Protein AF-A0A2D4NEB3-F1 (afdb_monomer)

Nearest PDB structures (foldseek):
  9g8m-assembly1_M  TM=9.565E-01  e=3.079E-22  Homo sapiens
  9g8p-assembly1_M  TM=9.549E-01  e=7.132E-21  Homo sapiens
  5vzj-assembly1_K  TM=8.375E-01  e=1.459E-08  Saccharomyces cerevisiae S288C
  6h25-assembly1_J  TM=8.234E-01  e=1.001E-08  Homo sapiens
  6md3-assembly1_A  TM=8.223E-01  e=5.589E-07  Trypanosoma brucei

Mean predicted aligned error: 3.85 Å

Solvent-accessible surface area (backbone atoms only — not comparable to full-atom values): 8472 Å² total; per-residue (Å²): 131,86,78,64,65,81,92,52,89,41,34,36,31,51,26,38,64,37,49,59,76,39,45,76,63,68,66,37,79,84,56,50,30,33,42,39,36,41,63,26,54,50,50,29,29,74,77,65,30,69,67,54,40,49,50,53,54,49,52,50,66,38,83,88,43,37,42,45,78,41,60,34,76,80,35,82,87,26,45,62,83,76,56,94,88,57,52,71,66,60,38,48,48,52,33,50,49,46,26,48,53,39,52,25,53,73,53,75,63,74,50,34,31,38,35,27,31,84,51,67,68,53,29,74,66,39,32,76,71,41,91,62,36,37,31,41,42,50,68,58,48,41,61,72,79,38,61,72,68,79,77,116

pLDDT: mean 92.52, std 9.67, range [37.44, 98.62]

Secondary structure (DSSP, 8-state):
-PPPPSSSS-EEEE-HHHHHH-HHHHTSTT--SEEEEHHHHHHHHHHHHHHHHHHHHHHHH-TTS-EEEE-TTTSTTT--PPPTT--HHHHHHHHHHHHHHHHHHHTTT-S-EEEEES-HHHHHHHTTTBTTEEEEEHHHHHHHH-GGGGG-

Organism: NCBI:txid129469

Foldseek 3Di:
DQDFDPPDQAAEEEFLVCCQPPVVVLLDQLRARYEYEPLSLVSNCVPVHDVSSVVVVVSQVPNSHRYHYDDQCPDPQLNDDDDDPHDSRNCRLVSSQSSQLVVCVVVVVPHAYEYEYPDPVCQVVRQPVDPSYGYYHPVVVCVVVPVCVVPD

Sequence (152 aa):
GKLLSDDVTHYVVPDWKVLQDYLEILEFPELKGLVFMQTACQAMQQQRGRRQHNKLRNLVRDARRDCIVFFNEFQLLSYLPRERGESLEKWQTRSIYNASVWYYNHFSGQMPIVMVTEDEEAVQLFGSETEGVFVISFKNYLDNFWPDLKAA

Radius of gyration: 14.53 Å; Cα contacts (8 Å, |Δi|>4): 235; chains: 1; bounding box: 33×40×33 Å

Structure (mmCIF, N/CA/C/O backbone):
data_AF-A0A2D4NEB3-F1
#
_entry.id   AF-A0A2D4NEB3-F1
#
loop_
_atom_site.group_PDB
_atom_site.id
_atom_site.type_symbol
_atom_site.label_atom_id
_atom_site.label_alt_id
_atom_site.label_comp_id
_atom_site.label_asym_id
_atom_site.label_entity_id
_atom_site.label_seq_id
_atom_site.pdbx_PDB_ins_code
_atom_site.Cartn_x
_atom_site.Cartn_y
_atom_site.Cartn_z
_atom_site.occupancy
_atom_site.B_iso_or_equiv
_atom_site.auth_seq_id
_atom_site.auth_comp_id
_atom_site.auth_asym_id
_atom_site.auth_atom_id
_atom_site.pdbx_PDB_model_num
ATOM 1 N N . GLY A 1 1 ? 19.684 -3.264 0.779 1.00 61.44 1 GLY A N 1
ATOM 2 C CA . GLY A 1 1 ? 18.286 -3.700 0.965 1.00 61.44 1 GLY A CA 1
ATOM 3 C C . GLY A 1 1 ? 17.939 -4.658 -0.149 1.00 61.44 1 GLY A C 1
ATOM 4 O O . GLY A 1 1 ? 18.641 -4.659 -1.151 1.00 61.44 1 GLY A O 1
ATOM 5 N N . LYS A 1 2 ? 16.912 -5.484 0.036 1.00 78.25 2 LYS A N 1
ATOM 6 C CA . LYS A 1 2 ? 16.339 -6.286 -1.049 1.00 78.25 2 LYS A CA 1
ATOM 7 C C . LYS A 1 2 ? 15.755 -5.339 -2.103 1.00 78.25 2 LYS A C 1
ATOM 9 O O . LYS A 1 2 ? 15.137 -4.348 -1.720 1.00 78.25 2 LYS A O 1
ATOM 14 N N . LEU A 1 3 ? 16.025 -5.602 -3.377 1.00 82.62 3 LEU A N 1
ATOM 15 C CA . LEU A 1 3 ? 15.470 -4.843 -4.497 1.00 82.62 3 LEU A CA 1
ATOM 16 C C . LEU A 1 3 ? 14.226 -5.570 -5.002 1.00 82.62 3 LEU A C 1
ATOM 18 O O . LEU A 1 3 ? 14.206 -6.801 -4.980 1.00 82.62 3 LEU A O 1
ATOM 22 N N . LEU A 1 4 ? 13.212 -4.805 -5.400 1.00 87.88 4 LEU A N 1
ATOM 23 C CA . LEU A 1 4 ? 12.051 -5.355 -6.090 1.00 87.88 4 LEU A CA 1
ATOM 24 C C . LEU A 1 4 ? 12.410 -5.677 -7.540 1.00 87.88 4 LEU A C 1
ATOM 26 O O . LEU A 1 4 ? 13.311 -5.054 -8.108 1.00 87.88 4 LEU A O 1
ATOM 30 N N . SER A 1 5 ? 11.715 -6.655 -8.112 1.00 86.25 5 SER A N 1
ATOM 31 C CA . SER A 1 5 ? 11.844 -6.987 -9.528 1.00 86.25 5 SER A CA 1
ATOM 32 C C . SER A 1 5 ? 11.335 -5.838 -10.401 1.00 86.25 5 SER A C 1
ATOM 34 O O . SER A 1 5 ? 10.293 -5.261 -10.117 1.00 86.25 5 SER A O 1
ATOM 36 N N . ASP A 1 6 ? 12.043 -5.533 -11.485 1.00 86.12 6 ASP A N 1
ATOM 37 C CA . ASP A 1 6 ? 11.603 -4.623 -12.550 1.00 86.12 6 ASP A CA 1
ATOM 38 C C . ASP A 1 6 ? 10.758 -5.327 -13.632 1.00 86.12 6 ASP A C 1
ATOM 40 O O . ASP A 1 6 ? 10.130 -4.665 -14.452 1.00 86.12 6 ASP A O 1
ATOM 44 N N . ASP A 1 7 ? 10.678 -6.661 -13.590 1.00 89.19 7 ASP A N 1
ATOM 45 C CA . ASP A 1 7 ? 9.857 -7.528 -14.451 1.00 89.19 7 ASP A CA 1
ATOM 46 C C . ASP A 1 7 ? 8.405 -7.648 -13.942 1.00 89.19 7 ASP A C 1
ATOM 48 O O . ASP A 1 7 ? 7.798 -8.720 -13.901 1.00 89.19 7 ASP A O 1
ATOM 52 N N . VAL A 1 8 ? 7.848 -6.531 -13.476 1.00 91.94 8 VAL A N 1
ATOM 53 C CA . VAL A 1 8 ? 6.441 -6.399 -13.082 1.00 91.94 8 VAL A CA 1
ATOM 54 C C . VAL A 1 8 ? 5.844 -5.185 -13.775 1.00 91.94 8 VAL A C 1
ATOM 56 O O . VAL A 1 8 ? 6.537 -4.221 -14.088 1.00 91.94 8 VAL A O 1
ATOM 59 N N . THR A 1 9 ? 4.537 -5.211 -14.024 1.00 93.69 9 THR A N 1
ATOM 60 C CA . THR A 1 9 ? 3.858 -4.090 -14.694 1.00 93.69 9 THR A CA 1
ATOM 61 C C . THR A 1 9 ? 3.593 -2.910 -13.761 1.00 93.69 9 THR A C 1
ATOM 63 O O . THR A 1 9 ? 3.315 -1.811 -14.235 1.00 93.69 9 THR A O 1
ATOM 66 N N . HIS A 1 10 ? 3.629 -3.145 -12.449 1.00 95.69 10 HIS A N 1
ATOM 67 C CA . HIS A 1 10 ? 3.396 -2.163 -11.397 1.00 95.69 10 HIS A CA 1
ATOM 68 C C . HIS A 1 10 ? 3.859 -2.721 -10.042 1.00 95.69 10 HIS A C 1
ATOM 70 O O . HIS A 1 10 ? 4.002 -3.936 -9.874 1.00 95.69 10 HIS A O 1
ATOM 76 N N . TYR A 1 11 ? 4.027 -1.844 -9.053 1.00 97.19 11 TYR A N 1
ATOM 77 C CA . TYR A 1 11 ? 4.150 -2.248 -7.652 1.00 97.19 11 TYR A CA 1
ATOM 78 C C . TYR A 1 11 ? 2.821 -2.148 -6.921 1.00 97.19 11 TYR A C 1
ATOM 80 O O . TYR A 1 11 ? 2.012 -1.257 -7.180 1.00 97.19 11 TYR A O 1
ATOM 88 N N . VAL A 1 12 ? 2.622 -3.047 -5.962 1.00 97.81 12 VAL A N 1
ATOM 89 C CA . VAL A 1 12 ? 1.400 -3.128 -5.163 1.00 97.81 12 VAL A CA 1
ATOM 90 C C . VAL A 1 12 ? 1.674 -2.590 -3.769 1.00 97.81 12 VAL A C 1
ATOM 92 O O . VAL A 1 12 ? 2.604 -3.036 -3.094 1.00 97.81 12 VAL A O 1
ATOM 95 N N . VAL A 1 13 ? 0.835 -1.663 -3.313 1.00 98.56 13 VAL A N 1
ATOM 96 C CA . VAL A 1 13 ? 0.891 -1.094 -1.963 1.00 98.56 13 VAL A CA 1
ATOM 97 C C . VAL A 1 13 ? -0.376 -1.479 -1.201 1.00 98.56 13 VAL A C 1
ATOM 99 O O . VAL A 1 13 ? -1.427 -0.868 -1.393 1.00 98.56 13 VAL A O 1
ATOM 102 N N . PRO A 1 14 ? -0.319 -2.485 -0.316 1.00 98.50 14 PRO A N 1
ATOM 103 C CA . PRO A 1 14 ? -1.455 -2.813 0.530 1.00 98.50 14 PRO A CA 1
ATOM 104 C C . PRO A 1 14 ? -1.699 -1.729 1.578 1.00 98.50 14 PRO A C 1
ATOM 106 O O . PRO A 1 14 ? -0.795 -1.372 2.339 1.00 98.50 14 PRO A O 1
ATOM 109 N N . ASP A 1 15 ? -2.939 -1.254 1.656 1.00 98.19 15 ASP A N 1
ATOM 110 C CA . ASP A 1 15 ? -3.400 -0.436 2.770 1.00 98.19 15 ASP A CA 1
ATOM 111 C C . ASP A 1 15 ? -3.352 -1.229 4.087 1.00 98.19 15 ASP A C 1
ATOM 113 O O . ASP A 1 15 ? -3.294 -2.465 4.103 1.00 98.19 15 ASP A O 1
ATOM 117 N N . TRP A 1 16 ? -3.403 -0.527 5.218 1.00 97.38 16 TRP A N 1
ATOM 118 C CA . TRP A 1 16 ? -3.331 -1.127 6.547 1.00 97.38 16 TRP A CA 1
ATOM 119 C C . TRP A 1 16 ? -4.392 -2.215 6.751 1.00 97.38 16 TRP A C 1
ATOM 121 O O . TRP A 1 16 ? -4.089 -3.260 7.334 1.00 97.38 16 TRP A O 1
ATOM 131 N N . LYS A 1 17 ? -5.610 -2.001 6.235 1.00 96.88 17 LYS A N 1
ATOM 132 C CA . LYS A 1 17 ? -6.724 -2.942 6.376 1.00 96.88 17 LYS A CA 1
ATOM 133 C C . LYS A 1 17 ? -6.540 -4.186 5.510 1.00 96.88 17 LYS A C 1
ATOM 135 O O . LYS A 1 17 ? -6.732 -5.301 5.990 1.00 96.88 17 LYS A O 1
ATOM 140 N N . VAL A 1 18 ? -6.070 -4.007 4.274 1.00 97.94 18 VAL A N 1
ATOM 141 C CA . VAL A 1 18 ? -5.786 -5.124 3.362 1.00 97.94 18 VAL A CA 1
ATOM 142 C C . VAL A 1 18 ? -4.654 -5.985 3.907 1.00 97.94 18 VAL A C 1
ATOM 144 O O . VAL A 1 18 ? -4.778 -7.205 3.983 1.00 97.94 18 VAL A O 1
ATOM 147 N N . LEU A 1 19 ? -3.575 -5.351 4.371 1.00 96.75 19 LEU A N 1
ATOM 148 C CA . LEU A 1 19 ? -2.458 -6.048 4.997 1.00 96.75 19 LEU A CA 1
ATOM 149 C C . LEU A 1 19 ? -2.908 -6.839 6.234 1.00 96.75 19 LEU A C 1
ATOM 151 O O . LEU A 1 19 ? -2.447 -7.955 6.467 1.00 96.75 19 LEU A O 1
ATOM 155 N N . GLN A 1 20 ? -3.810 -6.268 7.031 1.00 94.25 20 GLN A N 1
ATOM 156 C CA . GLN A 1 20 ? -4.348 -6.902 8.228 1.00 94.25 20 GLN A CA 1
ATOM 157 C C . GLN A 1 20 ? -5.179 -8.155 7.921 1.00 94.25 20 GLN A C 1
ATOM 159 O O . GLN A 1 20 ? -5.052 -9.148 8.646 1.00 94.25 20 GLN A O 1
ATOM 164 N N . ASP A 1 21 ? -6.066 -8.072 6.934 1.00 94.81 21 ASP A N 1
ATOM 165 C CA . ASP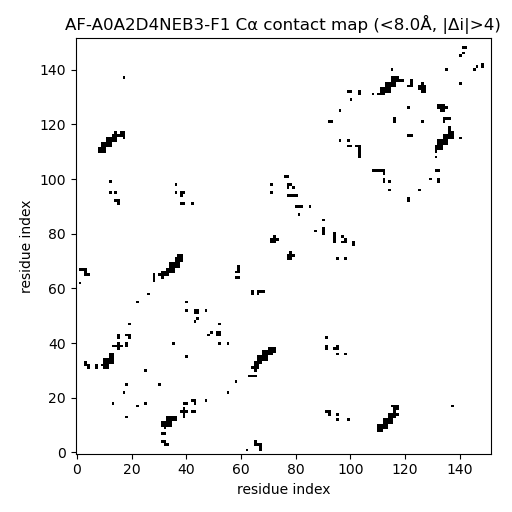 A 1 21 ? -7.116 -9.068 6.715 1.00 94.81 21 ASP A CA 1
ATOM 166 C C . ASP A 1 21 ? -6.722 -10.124 5.676 1.00 94.81 21 ASP A C 1
ATOM 168 O O . ASP A 1 21 ? -7.167 -11.265 5.776 1.00 94.81 21 ASP A O 1
ATOM 172 N N . TYR A 1 22 ? -5.819 -9.787 4.751 1.00 95.12 22 TYR A N 1
ATOM 173 C CA . TYR A 1 22 ? -5.457 -10.637 3.617 1.00 95.12 22 TYR A CA 1
ATOM 174 C C . TYR A 1 22 ? -3.961 -10.960 3.534 1.00 95.12 22 TYR A C 1
ATOM 176 O O . TYR A 1 22 ? -3.458 -11.276 2.457 1.00 95.12 22 TYR A O 1
ATOM 184 N N . LEU A 1 23 ? -3.236 -10.930 4.662 1.00 93.69 23 LEU A N 1
ATOM 185 C CA . LEU A 1 23 ? -1.810 -11.292 4.693 1.00 93.69 23 LEU A CA 1
ATOM 186 C C . LEU A 1 23 ? -1.544 -12.649 4.021 1.00 93.69 23 LEU A C 1
ATOM 188 O O . LEU A 1 23 ? -0.580 -12.772 3.282 1.00 93.69 23 LEU A O 1
ATOM 192 N N . GLU A 1 24 ? -2.412 -13.639 4.226 1.00 92.25 24 GLU A N 1
ATOM 193 C CA . GLU A 1 24 ? -2.257 -14.981 3.646 1.00 92.25 24 GLU A CA 1
ATOM 194 C C . GLU A 1 24 ? -2.311 -14.973 2.110 1.00 92.25 24 GLU A C 1
ATOM 196 O O . GLU A 1 24 ? -1.592 -15.736 1.475 1.00 92.25 24 GLU A O 1
ATOM 201 N N . ILE A 1 25 ? -3.090 -14.065 1.512 1.00 93.19 25 ILE A N 1
ATOM 202 C CA . ILE A 1 25 ? -3.127 -13.875 0.056 1.00 93.19 25 ILE A CA 1
ATOM 203 C C . ILE A 1 25 ? -1.861 -13.145 -0.404 1.00 93.19 25 ILE A C 1
ATOM 205 O O . ILE A 1 25 ? -1.223 -13.556 -1.367 1.00 93.19 25 ILE A O 1
ATOM 209 N N . LEU A 1 26 ? -1.447 -12.100 0.319 1.00 93.44 26 LEU A N 1
ATOM 210 C CA . LEU A 1 26 ? -0.215 -11.344 0.046 1.00 93.44 26 LEU A CA 1
ATOM 211 C C . LEU A 1 26 ? 1.063 -12.192 0.222 1.00 93.44 26 LEU A C 1
ATOM 213 O O . LEU A 1 26 ? 2.134 -11.806 -0.240 1.00 93.44 26 LEU A O 1
ATOM 217 N N . GLU A 1 27 ? 0.968 -13.342 0.895 1.00 91.69 27 GLU A N 1
ATOM 218 C CA . GLU A 1 27 ? 2.039 -14.330 1.025 1.00 91.69 27 GLU A CA 1
ATOM 219 C C . GLU A 1 27 ? 2.186 -1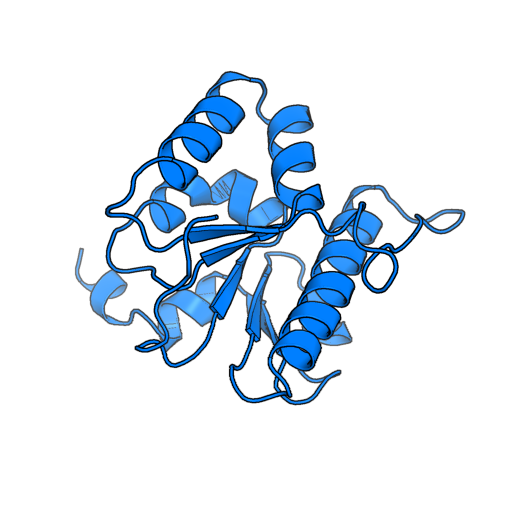5.223 -0.221 1.00 91.69 27 GLU A C 1
ATOM 221 O O . GLU A 1 27 ? 3.118 -16.029 -0.273 1.00 91.69 27 GLU A O 1
ATOM 226 N N . PHE A 1 28 ? 1.321 -15.131 -1.230 1.00 91.00 28 PHE A N 1
ATOM 227 C CA . PHE A 1 28 ? 1.436 -15.971 -2.419 1.00 91.00 28 PHE A CA 1
ATOM 228 C C . PHE A 1 28 ? 2.599 -15.549 -3.342 1.00 91.00 28 PHE A C 1
ATOM 230 O O . PHE A 1 28 ? 2.803 -14.357 -3.562 1.00 91.00 28 PHE A O 1
ATOM 237 N N . PRO A 1 29 ? 3.416 -16.496 -3.859 1.00 88.25 29 PRO A N 1
ATOM 238 C CA . PRO A 1 29 ? 4.583 -16.174 -4.694 1.00 88.25 29 PRO A CA 1
ATOM 239 C C . PRO A 1 29 ? 4.262 -15.442 -6.003 1.00 88.25 29 PRO A C 1
ATOM 241 O O . PRO A 1 29 ? 5.134 -14.779 -6.563 1.00 88.25 29 PRO A O 1
ATOM 244 N N . GLU A 1 30 ? 3.040 -15.605 -6.498 1.00 87.56 30 GLU A N 1
ATOM 245 C CA . GLU A 1 30 ? 2.526 -14.992 -7.716 1.00 87.56 30 GLU A CA 1
ATOM 246 C C . GLU A 1 30 ? 2.331 -13.478 -7.547 1.00 87.56 30 GLU A C 1
ATOM 248 O O . GLU A 1 30 ? 2.480 -12.734 -8.516 1.00 87.56 30 GLU A O 1
ATOM 253 N N . LEU A 1 31 ? 2.078 -13.004 -6.318 1.00 90.00 31 LEU A N 1
ATOM 254 C CA . LEU A 1 31 ? 2.058 -11.578 -6.003 1.00 90.00 31 LEU A CA 1
ATOM 255 C C . LEU A 1 31 ? 3.481 -11.064 -5.788 1.00 90.00 31 LEU A C 1
ATOM 257 O O . LEU A 1 31 ? 4.102 -11.253 -4.738 1.00 90.00 31 LEU A O 1
ATOM 261 N N . LYS A 1 32 ? 3.983 -10.389 -6.818 1.00 92.75 32 LYS A N 1
ATOM 262 C CA . LYS A 1 32 ? 5.299 -9.750 -6.852 1.00 92.75 32 LYS A CA 1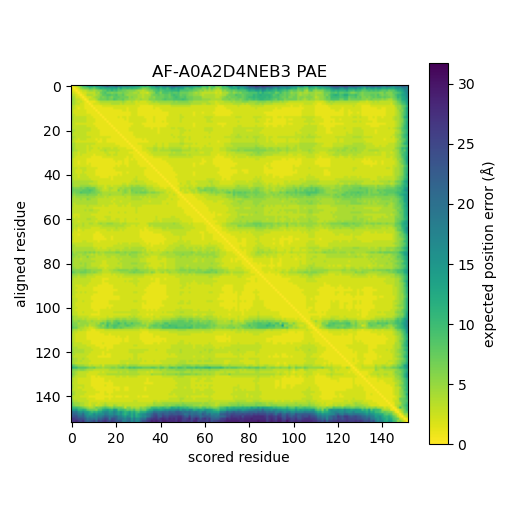
ATOM 263 C C . LYS A 1 32 ? 5.186 -8.230 -6.728 1.00 92.75 32 LYS A C 1
ATOM 265 O O . LYS A 1 32 ? 4.088 -7.683 -6.778 1.00 92.75 32 LYS A O 1
ATOM 270 N N . GLY A 1 33 ? 6.315 -7.547 -6.546 1.00 95.19 33 GLY A N 1
ATOM 271 C CA . GLY A 1 33 ? 6.345 -6.087 -6.475 1.00 95.19 33 GLY A CA 1
ATOM 272 C C . GLY A 1 33 ? 5.650 -5.485 -5.246 1.00 95.19 33 GLY A C 1
ATOM 273 O O . GLY A 1 33 ? 5.139 -4.370 -5.326 1.00 95.19 33 GLY A O 1
ATOM 274 N N . LEU A 1 34 ? 5.580 -6.198 -4.116 1.00 96.94 34 LEU A N 1
ATOM 275 C CA . LEU A 1 34 ? 4.865 -5.724 -2.922 1.00 96.94 34 LEU A CA 1
ATOM 276 C C . LEU A 1 34 ? 5.696 -4.719 -2.109 1.00 96.94 34 LEU A C 1
ATOM 278 O O . LEU A 1 34 ? 6.783 -5.029 -1.610 1.00 96.94 34 LEU A O 1
ATOM 282 N N . VAL A 1 35 ? 5.142 -3.530 -1.883 1.00 97.44 35 VAL A N 1
ATOM 283 C CA . VAL A 1 35 ? 5.728 -2.491 -1.028 1.00 97.44 35 VAL A CA 1
ATOM 284 C C . VAL A 1 35 ? 4.854 -2.318 0.210 1.00 97.44 35 VAL A C 1
ATOM 286 O O . VAL A 1 35 ? 3.800 -1.686 0.176 1.00 97.44 35 VAL A O 1
ATOM 289 N N . PHE A 1 36 ? 5.304 -2.855 1.343 1.00 97.75 36 PHE A N 1
ATOM 290 C CA . PHE A 1 36 ? 4.623 -2.646 2.616 1.00 97.75 36 PHE A CA 1
ATOM 291 C C . PHE A 1 36 ? 5.062 -1.321 3.236 1.00 97.75 36 PHE A C 1
ATOM 293 O O . PHE A 1 36 ? 6.221 -1.152 3.622 1.00 97.75 36 PHE A O 1
ATOM 300 N N . MET A 1 37 ? 4.133 -0.381 3.385 1.00 98.00 37 MET A N 1
ATOM 301 C CA . MET A 1 37 ? 4.410 0.859 4.109 1.00 98.00 37 MET A CA 1
ATOM 302 C C . MET A 1 37 ? 4.606 0.574 5.601 1.00 98.00 37 MET A C 1
ATOM 304 O O . MET A 1 37 ? 3.902 -0.251 6.195 1.00 98.00 37 MET A O 1
ATOM 308 N N . GLN A 1 38 ? 5.540 1.276 6.239 1.00 97.25 38 GLN A N 1
ATOM 309 C CA . GLN A 1 38 ? 5.765 1.180 7.681 1.00 97.25 38 GLN A CA 1
ATOM 310 C C . GLN A 1 38 ? 4.478 1.465 8.459 1.00 97.25 38 GLN A C 1
ATOM 312 O O . GLN A 1 38 ? 4.179 0.721 9.394 1.00 97.25 38 GLN A O 1
ATOM 317 N N . THR A 1 39 ? 3.704 2.478 8.063 1.00 97.81 39 THR A N 1
ATOM 318 C CA . THR A 1 39 ? 2.422 2.809 8.706 1.00 97.81 39 THR A CA 1
ATOM 319 C C . THR A 1 39 ? 1.460 1.610 8.710 1.00 97.81 39 THR A C 1
ATOM 321 O O . THR A 1 39 ? 0.886 1.284 9.751 1.00 97.81 39 THR A O 1
ATOM 324 N N . ALA A 1 40 ? 1.364 0.866 7.600 1.00 97.62 40 ALA A N 1
ATOM 325 C CA . ALA A 1 40 ? 0.561 -0.359 7.514 1.00 97.62 40 ALA A CA 1
ATOM 326 C C . ALA A 1 40 ? 1.111 -1.476 8.425 1.00 97.62 40 ALA A C 1
ATOM 328 O O . ALA A 1 40 ? 0.364 -2.122 9.165 1.00 97.62 40 ALA A O 1
ATOM 329 N N . CYS A 1 41 ? 2.434 -1.676 8.431 1.00 96.62 41 CYS A N 1
ATOM 330 C CA . CYS A 1 41 ? 3.099 -2.667 9.287 1.00 96.62 41 CYS A CA 1
ATOM 331 C C . CYS A 1 41 ? 2.850 -2.408 10.784 1.00 96.62 41 CYS A C 1
ATOM 333 O O . CYS A 1 41 ? 2.653 -3.347 11.565 1.00 96.62 41 CYS A O 1
ATOM 335 N N . GLN A 1 42 ? 2.880 -1.136 11.193 1.00 95.31 42 GLN A N 1
ATOM 336 C CA . GLN A 1 42 ? 2.629 -0.719 12.570 1.00 95.31 42 GLN A CA 1
ATOM 337 C C . GLN A 1 42 ? 1.156 -0.895 12.954 1.00 95.31 42 GLN A C 1
ATOM 339 O O . GLN A 1 42 ? 0.875 -1.418 14.034 1.00 95.31 42 GLN A O 1
ATOM 344 N N . ALA A 1 43 ? 0.226 -0.537 12.063 1.00 94.75 43 ALA A N 1
ATOM 345 C CA . ALA A 1 43 ? -1.207 -0.754 12.264 1.00 94.75 43 ALA A CA 1
ATOM 346 C C . ALA A 1 43 ? -1.523 -2.240 12.508 1.00 94.75 43 ALA A C 1
ATOM 348 O O . ALA A 1 43 ? -2.179 -2.590 13.495 1.00 94.75 43 ALA A O 1
ATOM 349 N N . MET A 1 44 ? -0.960 -3.137 11.686 1.00 93.25 44 MET A N 1
ATOM 350 C CA . MET A 1 44 ? -1.075 -4.585 11.887 1.00 93.25 44 MET A CA 1
ATOM 351 C C . MET A 1 44 ? -0.550 -5.008 13.264 1.00 93.25 44 MET A C 1
ATOM 353 O O . MET A 1 44 ? -1.204 -5.786 13.961 1.00 93.25 44 MET A O 1
ATOM 357 N N . GLN A 1 45 ? 0.627 -4.522 13.669 1.00 92.44 45 GLN A N 1
ATOM 358 C CA . GLN A 1 45 ? 1.215 -4.885 14.958 1.00 92.44 45 GLN A CA 1
ATOM 359 C C . GLN A 1 45 ? 0.324 -4.466 16.132 1.00 92.44 45 GLN A C 1
ATOM 361 O O . GLN A 1 45 ? 0.175 -5.237 17.082 1.00 92.44 45 GLN A O 1
ATOM 366 N N . GLN A 1 46 ? -0.258 -3.267 16.069 1.00 90.75 46 GLN A N 1
ATOM 367 C CA . GLN A 1 46 ? -1.132 -2.737 17.115 1.00 90.75 46 GLN A CA 1
ATOM 368 C C . GLN A 1 46 ? -2.444 -3.527 17.215 1.00 90.75 46 GLN A C 1
ATOM 370 O O . GLN A 1 46 ? -2.874 -3.845 18.320 1.00 90.75 46 GLN A O 1
ATOM 375 N N . GLN A 1 47 ? -3.048 -3.894 16.080 1.00 89.25 47 GLN A N 1
ATOM 376 C CA . GLN A 1 47 ? -4.389 -4.492 16.056 1.00 89.25 47 GLN A CA 1
ATOM 377 C C . GLN A 1 47 ? -4.405 -6.030 16.083 1.00 89.25 47 GLN A C 1
ATOM 379 O O . GLN A 1 47 ? -5.325 -6.630 16.634 1.00 89.25 47 GLN A O 1
ATOM 384 N N . ARG A 1 48 ? -3.413 -6.702 15.481 1.00 89.50 48 ARG A N 1
ATOM 385 C CA . ARG A 1 48 ? -3.322 -8.180 15.415 1.00 89.50 48 ARG A CA 1
ATOM 386 C C . ARG A 1 48 ? -2.213 -8.760 16.299 1.00 89.50 48 ARG A C 1
ATOM 388 O O . ARG A 1 48 ? -2.090 -9.981 16.427 1.00 89.50 48 ARG A O 1
ATOM 395 N N . GLY A 1 49 ? -1.404 -7.902 16.917 1.00 89.81 49 GLY A N 1
ATOM 396 C CA . GLY A 1 49 ? -0.358 -8.288 17.854 1.00 89.81 49 GLY A CA 1
AT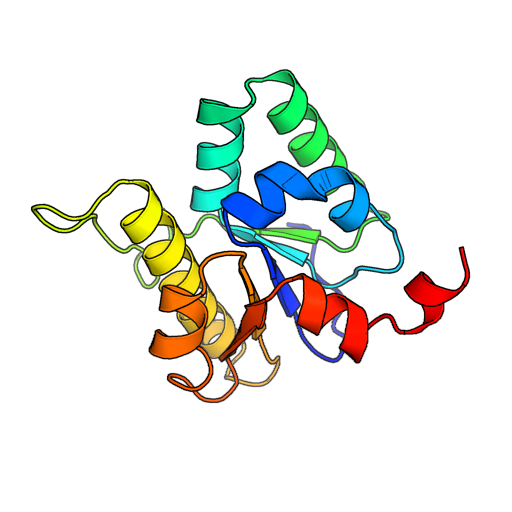OM 397 C C . GLY A 1 49 ? 0.921 -8.828 17.206 1.00 89.81 49 GLY A C 1
ATOM 398 O O . GLY A 1 49 ? 1.092 -8.908 15.987 1.00 89.81 49 GLY A O 1
ATOM 399 N N . ARG A 1 50 ? 1.860 -9.236 18.069 1.00 88.56 50 ARG A N 1
ATOM 400 C CA . ARG A 1 50 ? 3.234 -9.612 17.682 1.00 88.56 50 ARG A CA 1
ATOM 401 C C . ARG A 1 50 ? 3.317 -10.818 16.748 1.00 88.56 50 ARG A C 1
ATOM 403 O O . ARG A 1 50 ? 4.257 -10.904 15.965 1.00 88.56 50 ARG A O 1
ATOM 410 N N . ARG A 1 51 ? 2.368 -11.758 16.827 1.00 90.06 51 ARG A N 1
ATOM 411 C CA . ARG A 1 51 ? 2.402 -12.982 16.014 1.00 90.06 51 ARG A CA 1
ATOM 412 C C . ARG A 1 51 ? 2.287 -12.666 14.523 1.00 90.06 51 ARG A C 1
ATOM 414 O O . ARG A 1 51 ? 3.127 -13.133 13.762 1.00 90.06 51 ARG A O 1
ATOM 421 N N . GLN A 1 52 ? 1.299 -11.860 14.126 1.00 89.06 52 GLN A N 1
ATOM 422 C CA . GLN A 1 52 ? 1.129 -11.487 12.717 1.00 89.06 52 GLN A CA 1
ATOM 423 C C . GLN A 1 52 ? 2.245 -10.561 12.239 1.00 89.06 52 GLN A C 1
ATOM 425 O O . GLN A 1 52 ? 2.793 -10.769 11.163 1.00 89.06 52 GLN A O 1
ATOM 430 N N . HIS A 1 53 ? 2.693 -9.635 13.089 1.00 90.00 53 HIS A N 1
ATOM 431 C CA . HIS A 1 53 ? 3.861 -8.815 12.775 1.00 90.00 53 HIS A CA 1
ATOM 432 C C . HIS A 1 53 ? 5.124 -9.662 12.505 1.00 90.00 53 HIS A C 1
ATOM 434 O O . HIS A 1 53 ? 5.880 -9.385 11.576 1.00 90.00 53 HIS A O 1
ATOM 440 N N . ASN A 1 54 ? 5.342 -10.739 13.269 1.00 91.38 54 ASN A N 1
ATOM 441 C CA . ASN A 1 54 ? 6.451 -11.661 13.021 1.00 91.38 54 ASN A CA 1
ATOM 442 C C . ASN A 1 54 ? 6.289 -12.442 11.709 1.00 91.38 54 ASN A C 1
ATOM 444 O O . ASN A 1 54 ? 7.297 -12.681 11.047 1.00 91.38 54 ASN A O 1
ATOM 448 N N . LYS A 1 55 ? 5.060 -12.813 11.312 1.00 92.31 55 LYS A N 1
ATOM 449 C CA . LYS A 1 55 ? 4.815 -13.417 9.991 1.00 92.31 55 LYS A CA 1
ATOM 450 C C . LYS A 1 55 ? 5.221 -12.463 8.871 1.00 92.31 55 LYS A C 1
ATOM 452 O O . LYS A 1 55 ? 6.051 -12.836 8.050 1.00 92.31 55 LYS A O 1
ATOM 457 N N . LEU A 1 56 ? 4.747 -11.216 8.912 1.00 93.31 56 LEU A N 1
ATOM 458 C CA . LEU A 1 56 ? 5.121 -10.183 7.942 1.00 93.31 56 LEU A CA 1
ATOM 459 C C . LEU A 1 56 ? 6.641 -9.962 7.903 1.00 93.31 56 LEU A C 1
ATOM 461 O O . LEU A 1 56 ? 7.253 -9.912 6.839 1.00 93.31 56 LEU A O 1
ATOM 465 N N . ARG A 1 57 ? 7.289 -9.903 9.070 1.00 92.44 57 ARG A N 1
ATOM 466 C CA . ARG A 1 57 ? 8.749 -9.773 9.153 1.00 92.44 57 ARG A CA 1
ATOM 467 C C . ARG A 1 57 ? 9.478 -10.958 8.514 1.00 92.44 57 ARG A C 1
ATOM 469 O O . ARG A 1 57 ? 10.522 -10.757 7.896 1.00 92.44 57 ARG A O 1
ATOM 476 N N . ASN A 1 58 ? 8.963 -12.174 8.675 1.00 93.44 58 ASN A N 1
ATOM 477 C CA . ASN A 1 58 ? 9.526 -13.367 8.045 1.00 93.44 58 ASN A CA 1
ATOM 478 C C . ASN A 1 58 ? 9.293 -13.360 6.529 1.00 93.44 58 ASN A C 1
ATOM 480 O O . ASN A 1 58 ? 10.229 -13.658 5.793 1.00 93.44 58 ASN A O 1
ATOM 484 N N . LEU A 1 59 ? 8.105 -12.947 6.072 1.00 93.25 59 LEU A N 1
ATOM 485 C CA . LEU A 1 59 ? 7.773 -12.774 4.655 1.00 93.25 59 LEU A CA 1
ATOM 486 C C . LEU A 1 59 ? 8.762 -11.822 3.965 1.00 93.25 59 LEU A C 1
ATOM 488 O O . LEU A 1 59 ? 9.366 -12.178 2.958 1.00 93.25 59 LEU A O 1
ATOM 492 N N . VAL A 1 60 ? 9.000 -10.650 4.558 1.00 93.12 60 VAL A N 1
ATOM 493 C CA . VAL A 1 60 ? 9.923 -9.634 4.019 1.00 93.12 60 VAL A CA 1
ATOM 494 C C . VAL A 1 60 ? 11.373 -10.133 3.985 1.00 93.12 60 VAL A C 1
ATOM 496 O O . VAL A 1 60 ? 12.139 -9.775 3.089 1.00 93.12 60 VAL A O 1
ATOM 499 N N . ARG A 1 61 ? 11.766 -10.972 4.953 1.00 92.50 61 ARG A N 1
ATOM 500 C CA . ARG A 1 61 ? 13.114 -11.559 5.037 1.00 92.50 61 ARG A CA 1
ATOM 501 C C . ARG A 1 61 ? 13.349 -12.702 4.058 1.00 92.50 61 ARG A C 1
ATOM 503 O O . ARG A 1 61 ? 14.506 -12.992 3.764 1.00 92.50 61 ARG A O 1
ATOM 510 N N . ASP A 1 62 ? 12.297 -13.357 3.581 1.00 92.31 62 ASP A N 1
ATOM 511 C CA . ASP A 1 62 ? 12.423 -14.429 2.602 1.00 92.31 62 ASP A CA 1
ATOM 512 C C . ASP A 1 62 ? 12.856 -13.841 1.250 1.00 92.31 62 ASP A C 1
ATOM 514 O O . ASP A 1 62 ? 12.161 -13.023 0.641 1.00 92.31 62 ASP A O 1
ATOM 518 N N . ALA A 1 63 ? 14.040 -14.245 0.786 1.00 88.94 63 ALA A N 1
ATOM 519 C CA . ALA A 1 63 ? 14.634 -13.762 -0.458 1.00 88.94 63 ALA A CA 1
ATOM 520 C C . ALA A 1 63 ? 13.866 -14.218 -1.709 1.00 88.94 63 ALA A C 1
ATOM 522 O O . ALA A 1 63 ? 14.012 -13.605 -2.759 1.00 88.94 63 ALA A O 1
ATOM 523 N N . ARG A 1 64 ? 13.043 -15.269 -1.600 1.00 88.88 64 ARG A N 1
ATOM 524 C CA . ARG A 1 64 ? 12.232 -15.799 -2.711 1.00 88.88 64 ARG A CA 1
ATOM 525 C C . ARG A 1 64 ? 10.957 -14.996 -2.948 1.00 88.88 64 ARG A C 1
ATOM 527 O O . ARG A 1 64 ? 10.292 -15.176 -3.959 1.00 88.88 64 ARG A O 1
ATOM 534 N N . ARG A 1 65 ? 10.577 -14.173 -1.976 1.00 92.19 65 ARG A N 1
ATOM 535 C CA . ARG A 1 65 ? 9.394 -13.314 -2.037 1.00 92.19 65 ARG A CA 1
ATOM 536 C C . ARG A 1 65 ? 9.783 -12.031 -2.728 1.00 92.19 65 ARG A C 1
ATOM 538 O O . ARG A 1 65 ? 10.869 -11.551 -2.454 1.00 92.19 65 ARG A O 1
ATOM 545 N N . ASP A 1 66 ? 8.935 -11.435 -3.544 1.00 93.88 66 ASP A N 1
ATOM 546 C CA . ASP A 1 66 ? 9.255 -10.139 -4.142 1.00 93.88 66 ASP A CA 1
ATOM 547 C C . ASP A 1 66 ? 8.507 -9.029 -3.401 1.00 93.88 66 ASP A C 1
ATOM 549 O O . ASP A 1 66 ? 7.425 -8.593 -3.783 1.00 93.88 66 ASP A O 1
ATOM 553 N N . CYS A 1 67 ? 9.050 -8.676 -2.235 1.00 95.62 67 CYS A N 1
ATOM 554 C CA . CYS A 1 67 ? 8.461 -7.687 -1.346 1.00 95.62 67 CYS A CA 1
ATOM 555 C C . CYS A 1 67 ? 9.504 -6.972 -0.484 1.00 95.62 67 CYS A C 1
ATOM 557 O O . CYS A 1 67 ? 10.546 -7.549 -0.133 1.00 95.62 67 CYS A O 1
ATOM 559 N N . ILE A 1 68 ? 9.188 -5.738 -0.095 1.00 96.06 68 ILE A N 1
ATOM 560 C CA . ILE A 1 68 ? 10.006 -4.889 0.777 1.00 96.06 68 ILE A CA 1
ATOM 561 C C . ILE A 1 68 ? 9.141 -4.134 1.793 1.00 96.06 68 ILE A C 1
ATOM 563 O O . ILE A 1 68 ? 7.918 -4.085 1.685 1.00 96.06 68 ILE A O 1
ATOM 567 N N . VAL A 1 69 ? 9.799 -3.501 2.767 1.00 96.12 69 VAL A N 1
ATOM 568 C CA . VAL A 1 69 ? 9.179 -2.501 3.646 1.00 96.12 69 VAL A CA 1
ATOM 569 C C . VAL A 1 69 ? 9.755 -1.134 3.312 1.00 96.12 69 VAL A C 1
ATOM 571 O O . VAL A 1 69 ? 10.979 -0.978 3.278 1.00 96.12 69 VAL A O 1
ATOM 574 N N . PHE A 1 70 ? 8.885 -0.147 3.116 1.00 96.56 70 PHE A N 1
ATOM 575 C CA . PHE A 1 70 ? 9.270 1.249 2.966 1.00 96.56 70 PHE A CA 1
ATOM 576 C C . PHE A 1 70 ? 8.933 2.039 4.236 1.00 96.56 70 PHE A C 1
ATOM 578 O O . PHE A 1 70 ? 7.794 2.057 4.701 1.00 96.56 70 PHE A O 1
ATOM 585 N N . PHE A 1 71 ? 9.941 2.698 4.809 1.00 96.38 71 PHE A N 1
ATOM 586 C CA . PHE A 1 71 ? 9.830 3.468 6.050 1.00 96.38 71 PHE A CA 1
ATOM 587 C C . PHE A 1 71 ? 9.306 4.883 5.785 1.00 96.38 71 PHE A C 1
ATOM 589 O O . PHE A 1 71 ? 10.023 5.870 5.951 1.00 96.38 71 PHE A O 1
ATOM 596 N N . ASN A 1 72 ? 8.052 4.969 5.336 1.00 97.12 72 ASN A N 1
ATOM 597 C CA . ASN A 1 72 ? 7.427 6.203 4.858 1.00 97.12 72 ASN A CA 1
ATOM 598 C C . ASN A 1 72 ? 7.394 7.336 5.896 1.00 97.12 72 ASN A C 1
ATOM 600 O O . ASN A 1 72 ? 7.458 8.503 5.521 1.00 97.12 72 ASN A O 1
ATOM 604 N N . GLU A 1 73 ? 7.345 7.019 7.190 1.00 96.00 73 GLU A N 1
ATOM 605 C CA . GLU A 1 73 ? 7.338 8.032 8.254 1.00 96.00 73 GLU A CA 1
ATOM 606 C C . GLU A 1 73 ? 8.727 8.618 8.543 1.00 96.00 73 GLU A C 1
ATOM 608 O O . GLU A 1 73 ? 8.835 9.699 9.113 1.00 96.00 73 GLU A O 1
ATOM 613 N N . PHE A 1 74 ? 9.796 7.923 8.145 1.00 94.50 74 PHE A N 1
ATOM 614 C CA . PHE A 1 74 ? 11.177 8.395 8.298 1.00 94.50 74 PHE A CA 1
ATOM 615 C C . PHE A 1 74 ? 11.750 8.999 7.017 1.00 94.50 74 PHE A C 1
ATOM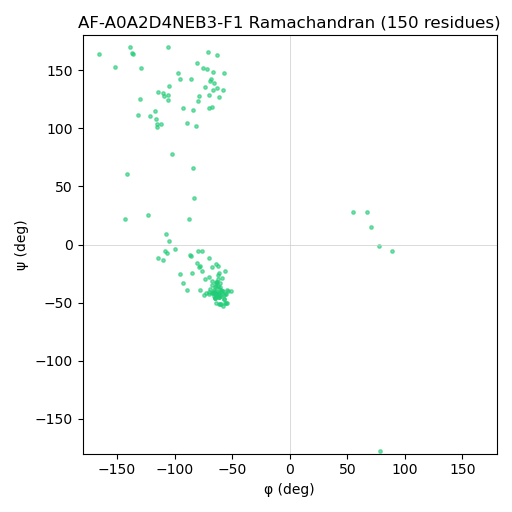 617 O O . PHE A 1 74 ? 12.874 9.502 7.025 1.00 94.50 74 PHE A O 1
ATOM 624 N N . GLN A 1 75 ? 10.993 8.966 5.922 1.00 95.00 75 GLN A N 1
ATOM 625 C CA . GLN A 1 75 ? 11.349 9.667 4.703 1.00 95.00 75 GLN A CA 1
ATOM 626 C C . GLN A 1 75 ? 10.696 11.053 4.701 1.00 95.00 75 GLN A C 1
ATOM 628 O O . GLN A 1 75 ? 9.475 11.183 4.664 1.00 95.00 75 GLN A O 1
ATOM 633 N N . LEU A 1 76 ? 11.530 12.097 4.696 1.00 92.50 76 LEU A N 1
ATOM 634 C CA . LEU A 1 76 ? 11.119 13.495 4.862 1.00 92.50 76 LEU A CA 1
ATOM 635 C C . LEU A 1 76 ? 10.027 13.921 3.872 1.00 92.50 76 LEU A C 1
ATOM 637 O O . LEU A 1 76 ? 9.107 14.639 4.241 1.00 92.50 76 LEU A O 1
ATOM 641 N N . LEU A 1 77 ? 10.138 13.470 2.623 1.00 93.88 77 LEU A N 1
ATOM 642 C CA . LEU A 1 77 ? 9.235 13.854 1.538 1.00 93.88 77 LEU A CA 1
ATOM 643 C C . LEU A 1 77 ? 7.963 12.993 1.448 1.00 93.88 77 LEU A C 1
ATOM 645 O O . LEU A 1 77 ? 7.065 13.340 0.688 1.00 93.88 77 LEU A O 1
ATOM 649 N N . SER A 1 78 ? 7.873 11.891 2.198 1.00 94.56 78 SER A N 1
ATOM 650 C CA . SER A 1 78 ? 6.652 11.075 2.291 1.00 94.56 78 SER A CA 1
ATOM 651 C C . SER A 1 78 ? 5.963 11.170 3.649 1.00 94.56 78 SER A C 1
ATOM 653 O O . SER A 1 78 ? 4.821 10.727 3.776 1.00 94.56 78 SER A O 1
ATOM 655 N N . TYR A 1 79 ? 6.637 11.724 4.661 1.00 95.88 79 TYR A N 1
ATOM 656 C CA . TYR A 1 79 ? 6.082 11.897 5.995 1.00 95.88 79 TYR A CA 1
ATOM 657 C C . TYR A 1 79 ? 4.850 12.803 5.958 1.00 95.88 79 TYR A C 1
ATOM 659 O O . TYR A 1 79 ? 4.903 13.931 5.468 1.00 95.88 79 TYR A O 1
ATOM 667 N N . LEU A 1 80 ? 3.751 12.311 6.529 1.00 96.50 80 LEU A N 1
ATOM 668 C CA . LEU A 1 80 ? 2.489 13.030 6.601 1.00 96.50 80 LEU A CA 1
ATOM 669 C C . LEU A 1 80 ? 1.936 12.972 8.031 1.00 96.50 80 LEU A C 1
ATOM 671 O O . LEU A 1 80 ? 1.549 11.894 8.490 1.00 96.50 80 LEU A O 1
ATOM 675 N N . PRO A 1 81 ? 1.895 14.096 8.767 1.00 95.94 81 PRO A N 1
ATOM 676 C CA . PRO A 1 81 ? 1.358 14.112 10.120 1.00 95.94 81 PRO A CA 1
ATOM 677 C C . PRO A 1 81 ? -0.169 13.953 10.125 1.00 95.94 81 PRO A C 1
ATOM 679 O O . PRO A 1 81 ? -0.870 14.387 9.207 1.00 95.94 81 PRO A O 1
ATOM 682 N N . ARG A 1 82 ? -0.688 13.364 11.207 1.00 97.31 82 ARG A N 1
ATOM 683 C CA . ARG A 1 82 ? -2.130 13.256 11.452 1.00 97.31 82 ARG A CA 1
ATOM 684 C C . ARG A 1 82 ? -2.745 14.627 11.691 1.00 97.31 82 ARG A C 1
ATOM 686 O O . ARG A 1 82 ? -2.232 15.416 12.486 1.00 97.31 82 ARG A O 1
ATOM 693 N N . GLU A 1 83 ? -3.863 14.885 11.029 1.00 96.81 83 GLU A N 1
ATOM 694 C CA . GLU A 1 83 ? -4.581 16.146 11.147 1.00 96.81 83 GLU A CA 1
ATOM 695 C C . GLU A 1 83 ? -5.452 16.196 12.405 1.00 96.81 83 GLU A C 1
ATOM 697 O O . GLU A 1 83 ? -5.862 15.181 12.981 1.00 96.81 83 GLU A O 1
ATOM 702 N N . ARG A 1 84 ? -5.750 17.415 12.865 1.00 96.12 84 ARG A N 1
ATOM 703 C CA . ARG A 1 84 ? -6.582 17.610 14.052 1.00 96.12 84 ARG A CA 1
ATOM 704 C C . ARG A 1 84 ? -8.011 17.151 13.761 1.00 96.12 84 ARG A C 1
ATOM 706 O O . ARG A 1 84 ? -8.696 17.746 12.941 1.00 96.12 84 ARG A O 1
ATOM 713 N N . GLY A 1 85 ? -8.475 16.147 14.503 1.00 96.00 85 GLY A N 1
ATOM 714 C CA . GLY A 1 85 ? -9.823 15.586 14.353 1.00 96.00 85 GLY A CA 1
ATOM 715 C C . GLY A 1 85 ? -9.924 14.452 13.329 1.00 96.00 85 GLY A C 1
ATOM 716 O O . GLY A 1 85 ? -10.966 13.809 13.257 1.00 96.00 85 GLY A O 1
ATOM 717 N N . GLU A 1 86 ? -8.850 14.151 12.597 1.00 96.62 86 GLU A N 1
ATOM 718 C CA . GLU A 1 86 ? -8.771 12.979 11.723 1.00 96.62 86 GLU A CA 1
ATOM 719 C C . GLU A 1 86 ? -8.735 11.699 12.568 1.00 96.62 86 GLU A C 1
ATOM 721 O O . GLU A 1 86 ? -8.084 11.683 13.618 1.00 96.62 86 GLU A O 1
ATOM 726 N N . SER A 1 87 ? -9.412 10.620 12.157 1.00 97.06 87 SER A N 1
ATOM 727 C CA . SER A 1 87 ? -9.293 9.319 12.836 1.00 97.06 87 SER A CA 1
ATOM 728 C C . SER A 1 87 ? -7.918 8.684 12.587 1.00 97.06 87 SER A C 1
ATOM 730 O O . SER A 1 87 ? -7.152 9.140 11.739 1.00 97.06 87 SER A O 1
ATOM 732 N N . LEU A 1 88 ? -7.558 7.658 13.365 1.00 96.50 88 LEU A N 1
ATOM 733 C CA . LEU A 1 88 ? -6.269 6.992 13.165 1.00 96.50 88 LEU A CA 1
ATOM 734 C C . LEU A 1 88 ? -6.259 6.258 11.820 1.00 96.50 88 LEU A C 1
ATOM 736 O O . LEU A 1 88 ? -5.275 6.323 11.097 1.00 96.50 88 LEU A O 1
ATOM 740 N N . GLU A 1 89 ? -7.373 5.615 11.492 1.00 96.44 89 GLU A N 1
ATOM 741 C CA . GLU A 1 89 ? -7.587 4.827 10.284 1.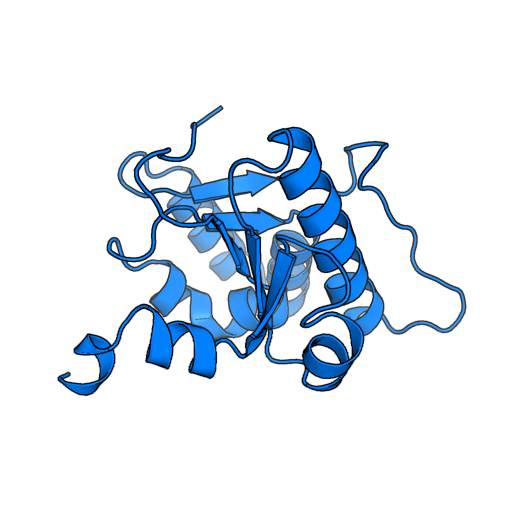00 96.44 89 GLU A CA 1
ATOM 742 C C . GLU A 1 89 ? -7.539 5.706 9.029 1.00 96.44 89 GLU A C 1
ATOM 744 O O . GLU A 1 89 ? -6.809 5.387 8.094 1.00 96.44 89 GLU A O 1
ATOM 749 N N . LYS A 1 90 ? -8.227 6.862 9.042 1.00 97.25 90 LYS A N 1
ATOM 750 C CA . LYS A 1 90 ? -8.188 7.823 7.925 1.00 97.25 90 LYS A CA 1
ATOM 751 C C . LYS A 1 90 ? -6.770 8.338 7.687 1.00 97.25 90 LYS A C 1
ATOM 753 O O . LYS A 1 90 ? -6.303 8.365 6.550 1.00 97.25 90 LYS A O 1
ATOM 758 N N . TRP A 1 91 ? -6.054 8.656 8.767 1.00 97.88 91 TRP A N 1
ATOM 759 C CA . TRP A 1 91 ? -4.654 9.058 8.671 1.00 97.88 91 TRP A CA 1
ATOM 760 C C . TRP A 1 91 ? -3.760 7.950 8.111 1.00 97.88 91 TRP A C 1
ATOM 762 O O . TRP A 1 91 ? -2.899 8.235 7.283 1.00 97.88 91 TRP A O 1
ATOM 772 N N . GLN A 1 92 ? -3.945 6.697 8.537 1.00 98.19 92 GLN A N 1
ATOM 773 C CA . GLN A 1 92 ? -3.145 5.572 8.051 1.00 98.19 92 GLN A CA 1
ATOM 774 C C . GLN A 1 92 ? -3.287 5.417 6.537 1.00 98.19 92 GLN A C 1
ATOM 776 O O . GLN A 1 92 ? -2.276 5.414 5.835 1.00 98.19 92 GLN A O 1
ATOM 781 N N . THR A 1 93 ? -4.521 5.380 6.033 1.00 98.38 93 THR A N 1
ATOM 782 C CA . THR A 1 93 ? -4.802 5.276 4.596 1.00 98.38 93 THR A CA 1
ATOM 783 C C . THR A 1 93 ? -4.247 6.483 3.830 1.00 98.38 93 THR A C 1
ATOM 785 O O . THR A 1 93 ? -3.542 6.308 2.835 1.00 98.38 93 THR A O 1
ATOM 788 N N . ARG A 1 94 ? -4.447 7.714 4.324 1.00 98.06 94 ARG A N 1
ATOM 789 C CA . ARG A 1 94 ? -3.918 8.936 3.688 1.00 98.06 94 ARG A CA 1
ATOM 790 C C . ARG A 1 94 ? -2.385 8.988 3.674 1.00 98.06 94 ARG A C 1
ATOM 792 O O . ARG A 1 94 ? -1.788 9.379 2.673 1.00 98.06 94 ARG A O 1
ATOM 799 N N . SER A 1 95 ? -1.738 8.565 4.759 1.00 98.44 95 SER A N 1
ATOM 800 C CA . SER A 1 95 ? -0.275 8.465 4.868 1.00 98.44 95 SER A CA 1
ATOM 801 C C . SER A 1 95 ? 0.292 7.446 3.874 1.00 98.44 95 SER A C 1
ATOM 803 O O . SER A 1 95 ? 1.293 7.715 3.209 1.00 98.44 95 SER A O 1
ATOM 805 N N . ILE A 1 96 ? -0.379 6.301 3.714 1.00 98.62 96 ILE A N 1
ATOM 806 C CA . ILE A 1 96 ? -0.008 5.254 2.752 1.00 98.62 96 ILE A CA 1
ATOM 807 C C . ILE A 1 96 ? -0.185 5.744 1.311 1.00 98.62 96 ILE A C 1
ATOM 809 O O . ILE A 1 96 ? 0.704 5.527 0.485 1.00 98.62 96 ILE A O 1
ATOM 813 N N . TYR A 1 97 ? -1.272 6.456 1.013 1.00 98.50 97 TYR A N 1
ATOM 814 C CA . TYR A 1 97 ? -1.473 7.074 -0.296 1.00 98.50 97 TYR A CA 1
ATOM 815 C C . TYR A 1 97 ? -0.375 8.100 -0.616 1.00 98.50 97 TYR A C 1
ATOM 817 O O . TYR A 1 97 ? 0.292 7.991 -1.644 1.00 98.50 97 TYR A O 1
ATOM 825 N N . ASN A 1 98 ? -0.099 9.040 0.295 1.00 98.12 98 ASN A N 1
ATOM 826 C CA . ASN A 1 98 ? 0.954 10.044 0.100 1.00 98.12 98 ASN A CA 1
ATOM 827 C C . ASN A 1 98 ? 2.336 9.401 -0.096 1.00 98.12 98 ASN A C 1
ATOM 829 O O . ASN A 1 98 ? 3.123 9.821 -0.945 1.00 98.12 98 ASN A O 1
ATOM 833 N N . ALA A 1 99 ? 2.620 8.332 0.651 1.00 98.12 99 ALA A N 1
ATOM 834 C CA . ALA A 1 99 ? 3.830 7.547 0.468 1.00 98.12 99 ALA A CA 1
ATOM 835 C C . ALA A 1 99 ? 3.876 6.845 -0.896 1.00 98.12 99 ALA A C 1
ATOM 837 O O . ALA A 1 99 ? 4.946 6.784 -1.492 1.00 98.12 99 ALA A O 1
ATOM 838 N N . SER A 1 100 ? 2.742 6.360 -1.406 1.00 98.00 100 SER A N 1
ATOM 839 C CA . SER A 1 100 ? 2.629 5.741 -2.734 1.00 98.00 100 SER A CA 1
ATOM 840 C C . SER A 1 100 ? 2.926 6.745 -3.848 1.00 98.00 100 SER A C 1
ATOM 842 O O . SER A 1 100 ? 3.715 6.450 -4.745 1.00 98.00 100 SER A O 1
ATOM 844 N N . VAL A 1 101 ? 2.389 7.964 -3.738 1.00 97.75 101 VAL A N 1
ATOM 845 C CA . VAL A 1 101 ? 2.696 9.083 -4.645 1.00 97.75 101 VAL A CA 1
ATOM 846 C C . VAL A 1 101 ? 4.172 9.452 -4.601 1.00 97.75 101 VAL A C 1
ATOM 848 O O . VAL A 1 101 ? 4.812 9.618 -5.641 1.00 97.75 101 VAL A O 1
ATOM 851 N N . TRP A 1 102 ? 4.751 9.543 -3.405 1.00 96.88 102 TRP A N 1
ATOM 852 C CA . TRP A 1 102 ? 6.184 9.771 -3.277 1.00 96.88 102 TRP A CA 1
ATOM 853 C C . TRP A 1 102 ? 6.997 8.651 -3.941 1.00 96.88 102 TRP A C 1
ATOM 855 O O . TRP A 1 102 ? 7.951 8.929 -4.667 1.00 96.88 102 TRP A O 1
ATOM 865 N N . TYR A 1 103 ? 6.605 7.395 -3.720 1.00 94.38 103 TYR A N 1
ATOM 866 C CA . TYR A 1 103 ? 7.311 6.224 -4.234 1.00 94.38 103 TYR A CA 1
ATOM 867 C C . TYR A 1 103 ? 7.298 6.189 -5.766 1.00 94.38 103 TYR A C 1
ATOM 869 O O . TYR A 1 103 ? 8.346 6.005 -6.374 1.00 94.38 103 TYR A O 1
ATOM 877 N N . TYR A 1 104 ? 6.154 6.469 -6.394 1.00 96.19 104 TYR A N 1
ATOM 878 C CA . TYR A 1 104 ? 6.040 6.621 -7.848 1.00 96.19 104 TYR A CA 1
ATOM 879 C C . TYR A 1 104 ? 7.023 7.666 -8.406 1.00 96.19 104 TYR A C 1
ATOM 881 O O . TYR A 1 104 ? 7.806 7.392 -9.321 1.00 96.19 104 TYR A O 1
ATOM 889 N N . ASN A 1 105 ? 7.047 8.855 -7.798 1.00 94.56 105 ASN A N 1
ATOM 890 C CA . ASN A 1 105 ? 7.931 9.945 -8.214 1.00 94.56 105 ASN A CA 1
ATOM 891 C C . ASN A 1 105 ? 9.414 9.634 -7.965 1.00 94.56 105 ASN A C 1
ATOM 893 O O . ASN A 1 105 ? 10.275 10.057 -8.737 1.00 94.56 105 ASN A O 1
ATOM 897 N N . HIS A 1 106 ? 9.730 8.860 -6.923 1.00 90.62 106 HIS A N 1
ATOM 898 C CA . HIS A 1 106 ? 11.091 8.402 -6.649 1.00 90.62 106 HIS A CA 1
ATOM 899 C C . HIS A 1 106 ? 11.658 7.547 -7.794 1.00 90.62 106 HIS A C 1
ATOM 901 O O . HIS A 1 106 ? 12.845 7.648 -8.102 1.00 90.62 106 HIS A O 1
ATOM 907 N N . PHE A 1 107 ? 10.804 6.783 -8.484 1.00 86.81 107 PHE A N 1
ATOM 908 C CA . PHE A 1 107 ? 11.149 6.031 -9.697 1.00 86.81 107 PHE A CA 1
ATOM 909 C C . PHE A 1 107 ? 10.991 6.843 -10.991 1.00 86.81 107 PHE A C 1
ATOM 911 O O . PHE A 1 107 ? 10.859 6.274 -12.073 1.00 86.81 107 PHE A O 1
ATOM 918 N N . SER A 1 108 ? 11.010 8.178 -10.911 1.00 89.56 108 SER A N 1
ATOM 919 C CA . SER A 1 108 ? 10.850 9.072 -12.071 1.00 89.56 108 SER A CA 1
ATOM 920 C C . SER A 1 108 ? 9.572 8.804 -12.881 1.00 89.56 108 SER A C 1
ATOM 922 O O . SER A 1 108 ? 9.554 9.018 -14.091 1.00 89.56 108 SER A O 1
ATOM 924 N N . GLY A 1 109 ? 8.525 8.287 -12.230 1.00 87.31 109 GLY A N 1
ATOM 925 C CA . GLY A 1 109 ? 7.252 7.951 -12.863 1.00 87.31 109 GLY A CA 1
ATOM 926 C C . GLY A 1 109 ? 7.279 6.740 -13.803 1.00 87.31 109 GLY A C 1
ATOM 927 O O . GLY A 1 109 ? 6.362 6.560 -14.594 1.00 87.31 109 GLY A O 1
ATOM 928 N N . GLN A 1 110 ? 8.325 5.909 -13.758 1.00 90.38 110 GLN A N 1
ATOM 929 C CA . GLN A 1 110 ? 8.479 4.789 -14.698 1.00 90.38 110 GLN A CA 1
ATOM 930 C C . GLN A 1 110 ? 7.743 3.517 -14.271 1.00 90.38 110 GLN A C 1
ATOM 932 O O . GLN A 1 110 ? 7.415 2.693 -15.119 1.00 90.38 110 GLN A O 1
ATOM 937 N N . MET A 1 111 ? 7.497 3.349 -12.969 1.00 94.62 111 MET A N 1
ATOM 938 C CA . MET A 1 111 ? 6.841 2.167 -12.414 1.00 94.62 111 MET A CA 1
ATOM 939 C C . MET A 1 111 ? 5.505 2.568 -11.788 1.00 94.62 111 MET A C 1
ATOM 941 O O . MET A 1 111 ? 5.524 3.207 -10.733 1.00 94.62 111 MET A O 1
ATOM 945 N N . PRO A 1 112 ? 4.361 2.212 -12.400 1.00 96.75 112 PRO A N 1
ATOM 946 C CA . PRO A 1 112 ? 3.054 2.485 -11.822 1.00 96.75 112 PRO A CA 1
ATOM 947 C C . PRO A 1 112 ? 2.907 1.878 -10.425 1.00 96.75 112 PRO A C 1
ATOM 949 O O . PRO A 1 112 ? 3.448 0.808 -10.131 1.00 96.75 112 PRO A O 1
ATOM 952 N N . ILE A 1 113 ? 2.139 2.549 -9.571 1.00 97.50 113 ILE A N 1
ATOM 953 C CA . ILE A 1 113 ? 1.817 2.083 -8.224 1.00 97.50 113 ILE A CA 1
ATOM 954 C C . ILE A 1 113 ? 0.324 1.795 -8.145 1.00 97.50 113 ILE A C 1
ATOM 956 O O . ILE A 1 113 ? -0.497 2.632 -8.511 1.00 97.50 113 ILE A O 1
ATOM 960 N N . VAL A 1 114 ? -0.036 0.624 -7.629 1.00 98.12 114 VAL A N 1
ATOM 961 C CA . VAL A 1 114 ? -1.420 0.255 -7.338 1.00 98.12 114 VAL A CA 1
ATOM 962 C C . VAL A 1 114 ? -1.567 0.078 -5.834 1.00 98.12 114 VAL A C 1
ATOM 964 O O . VAL A 1 114 ? -1.139 -0.921 -5.256 1.00 98.12 114 VAL A O 1
ATOM 967 N N . MET A 1 115 ? -2.168 1.069 -5.185 1.00 98.50 115 MET A N 1
ATOM 968 C CA . MET A 1 115 ? -2.595 0.958 -3.801 1.00 98.50 115 MET A CA 1
ATOM 969 C C . MET A 1 115 ? -3.912 0.181 -3.738 1.00 98.50 115 MET A C 1
ATOM 971 O O . MET A 1 115 ? -4.886 0.522 -4.409 1.00 98.50 115 MET A O 1
ATOM 975 N N . VAL A 1 116 ? -3.947 -0.859 -2.908 1.00 98.62 116 VAL A N 1
ATOM 976 C CA . VAL A 1 116 ? -5.146 -1.678 -2.693 1.00 98.62 116 VAL A CA 1
ATOM 977 C C . VAL A 1 116 ? -5.706 -1.425 -1.301 1.00 98.62 116 VAL A C 1
ATOM 979 O O . VAL A 1 116 ? -4.976 -1.509 -0.314 1.00 98.62 116 VAL A O 1
ATOM 982 N 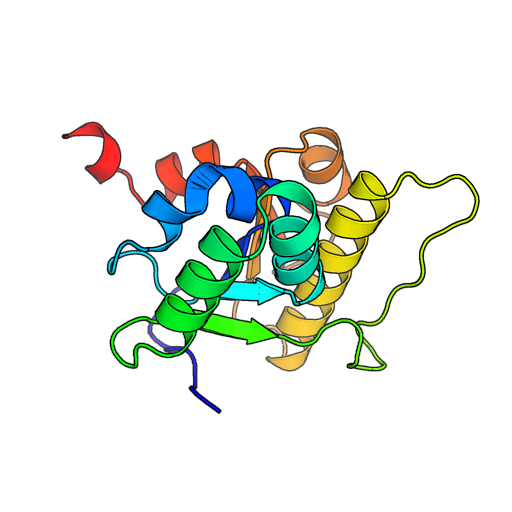N . THR A 1 117 ? -6.997 -1.109 -1.210 1.00 98.50 117 THR A N 1
ATOM 983 C CA . THR A 1 117 ? -7.670 -0.770 0.055 1.00 98.50 117 THR A CA 1
ATOM 984 C C . THR A 1 117 ? -9.051 -1.428 0.168 1.00 98.50 117 THR A C 1
ATOM 986 O O . THR A 1 117 ? -9.593 -1.926 -0.814 1.00 98.50 117 THR A O 1
ATOM 989 N N . GLU A 1 118 ? -9.610 -1.443 1.377 1.00 97.69 118 GLU A N 1
ATOM 990 C CA . GLU A 1 118 ? -11.023 -1.764 1.647 1.00 97.69 118 GLU A CA 1
ATOM 991 C C . GLU A 1 118 ? -11.838 -0.497 1.978 1.00 97.69 118 GLU A C 1
ATOM 993 O O . GLU A 1 118 ? -13.018 -0.582 2.305 1.00 97.69 118 GLU A O 1
ATOM 998 N N . ASP A 1 119 ? -11.213 0.684 1.927 1.00 96.94 119 ASP A N 1
ATOM 999 C CA . ASP A 1 119 ? -11.865 1.970 2.159 1.00 96.94 119 ASP A CA 1
ATOM 1000 C C . ASP A 1 119 ? -12.422 2.532 0.840 1.00 96.94 119 ASP A C 1
ATOM 1002 O O . ASP A 1 119 ? -11.688 3.027 -0.019 1.00 96.94 119 ASP A O 1
ATOM 1006 N N . GLU A 1 120 ? -13.744 2.453 0.672 1.00 96.56 120 GLU A N 1
ATOM 1007 C CA . GLU A 1 120 ? -14.437 2.986 -0.506 1.00 96.56 120 GLU A CA 1
ATOM 1008 C C . GLU A 1 120 ? -14.311 4.512 -0.633 1.00 96.56 120 GLU A C 1
ATOM 1010 O O . GLU A 1 120 ? -14.252 5.021 -1.754 1.00 96.56 120 GLU A O 1
ATOM 1015 N N . GLU A 1 121 ? -14.230 5.247 0.485 1.00 97.06 121 GLU A N 1
ATOM 1016 C CA . GLU A 1 121 ? -14.023 6.702 0.481 1.00 97.06 121 GLU A CA 1
ATOM 1017 C C . GLU A 1 121 ? -12.639 7.020 -0.099 1.00 97.06 121 GLU A C 1
ATOM 1019 O O . GLU A 1 121 ? -12.506 7.905 -0.943 1.00 97.06 121 GLU A O 1
ATOM 1024 N N . ALA A 1 122 ? -11.618 6.241 0.272 1.00 97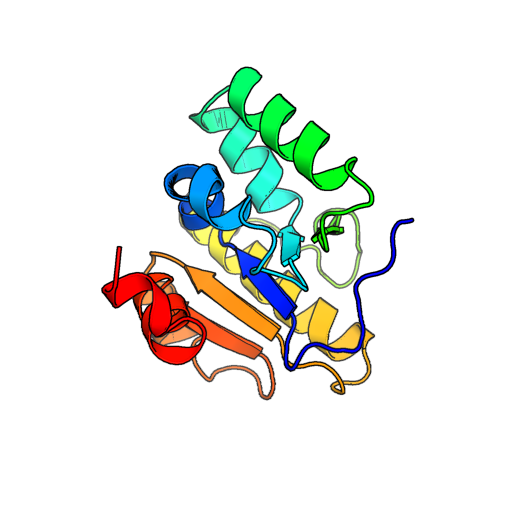.38 122 ALA A N 1
ATOM 1025 C CA . ALA A 1 122 ? -10.272 6.385 -0.275 1.00 97.38 122 ALA A CA 1
ATOM 1026 C C . ALA A 1 122 ? -10.204 6.054 -1.774 1.00 97.38 122 ALA A C 1
ATOM 1028 O O . ALA A 1 122 ? -9.525 6.757 -2.519 1.00 97.38 122 ALA A O 1
ATOM 1029 N N . VAL A 1 123 ? -10.931 5.033 -2.242 1.00 98.00 123 VAL A N 1
ATOM 1030 C CA . VAL A 1 123 ? -11.031 4.735 -3.684 1.00 98.00 123 VAL A CA 1
ATOM 1031 C C . VAL A 1 123 ? -11.667 5.905 -4.437 1.00 98.00 123 VAL A C 1
ATOM 1033 O O . VAL A 1 123 ? -11.158 6.307 -5.480 1.00 98.00 123 VAL A O 1
ATOM 1036 N N . GLN A 1 124 ? -12.752 6.480 -3.911 1.00 97.31 124 GLN A N 1
ATOM 1037 C CA . GLN A 1 124 ? -13.423 7.622 -4.541 1.00 97.31 124 GLN A CA 1
ATOM 1038 C C . GLN A 1 124 ? -12.544 8.875 -4.564 1.00 97.31 124 GLN A C 1
ATOM 1040 O O . GLN A 1 124 ? -12.531 9.591 -5.562 1.00 97.31 124 GLN A O 1
ATOM 1045 N N . LEU A 1 125 ? -11.819 9.136 -3.475 1.00 96.75 125 LEU A N 1
ATOM 1046 C CA . LEU A 1 125 ? -11.010 10.340 -3.323 1.00 96.75 125 LEU A CA 1
ATOM 1047 C C . LEU A 1 125 ? -9.690 10.267 -4.098 1.00 96.75 125 LEU A C 1
ATOM 1049 O O . LEU A 1 125 ? -9.259 11.268 -4.656 1.00 96.75 125 LEU A O 1
ATOM 1053 N N . PHE A 1 126 ? -9.042 9.102 -4.120 1.00 97.75 126 PHE A N 1
ATOM 1054 C CA . PHE A 1 126 ? -7.669 8.962 -4.611 1.00 97.75 126 PHE A CA 1
ATOM 1055 C C . PHE A 1 126 ? -7.532 8.117 -5.878 1.00 97.75 126 PHE A C 1
ATOM 1057 O O . PHE A 1 126 ? -6.470 8.126 -6.495 1.00 97.75 126 PHE A O 1
ATOM 1064 N N . GLY A 1 127 ? -8.578 7.396 -6.296 1.00 94.00 127 GLY A N 1
ATOM 1065 C CA . GLY A 1 127 ? -8.505 6.383 -7.356 1.00 94.00 127 GLY A CA 1
ATOM 1066 C C . GLY A 1 127 ? -7.970 6.869 -8.703 1.00 94.00 127 GLY A C 1
ATOM 1067 O O . GLY A 1 127 ? -7.475 6.065 -9.493 1.00 94.00 127 GLY A O 1
ATOM 1068 N N . SER A 1 128 ? -8.046 8.170 -8.980 1.00 89.56 128 SER A N 1
ATOM 1069 C CA . SER A 1 128 ? -7.469 8.794 -10.180 1.00 89.56 128 SER A CA 1
ATOM 1070 C C . SER A 1 128 ? -6.891 10.185 -9.900 1.00 89.56 128 SER A C 1
ATOM 1072 O O . SER A 1 128 ? -6.767 10.996 -10.812 1.00 89.56 128 SER A O 1
ATOM 1074 N N . GLU A 1 129 ? -6.557 10.468 -8.640 1.00 95.00 129 GLU A N 1
ATOM 1075 C CA . GLU A 1 129 ? -6.078 11.787 -8.208 1.00 95.00 129 GLU A CA 1
ATOM 1076 C C . GLU A 1 129 ? -4.639 12.062 -8.669 1.00 95.00 129 GLU A C 1
ATOM 1078 O O . GLU A 1 129 ? -4.253 13.205 -8.895 1.00 95.00 129 GLU A O 1
ATOM 1083 N N . THR A 1 130 ? -3.813 11.024 -8.817 1.00 95.25 130 THR A N 1
ATOM 1084 C CA . THR A 1 130 ? -2.423 11.161 -9.265 1.00 95.25 130 THR A CA 1
ATOM 1085 C C . THR A 1 130 ? -2.125 10.202 -10.407 1.00 95.25 130 THR A C 1
ATOM 1087 O O . THR A 1 130 ? -2.311 8.994 -10.293 1.00 95.25 130 THR A O 1
ATOM 1090 N N . GLU A 1 131 ? -1.631 10.741 -11.521 1.00 94.62 131 GLU A N 1
ATOM 1091 C CA . GLU A 1 131 ? -1.231 9.940 -12.677 1.00 94.62 131 GLU A CA 1
ATOM 1092 C C . GLU A 1 131 ? -0.157 8.911 -12.290 1.00 94.62 131 GLU A C 1
ATOM 1094 O O . GLU A 1 131 ? 0.811 9.232 -11.601 1.00 94.62 131 GLU A O 1
ATOM 1099 N N . GLY A 1 132 ? -0.347 7.660 -12.718 1.00 95.81 132 GLY A N 1
ATOM 1100 C CA . GLY A 1 132 ? 0.551 6.547 -12.401 1.00 95.81 132 GLY A CA 1
ATOM 1101 C C . GLY A 1 132 ? 0.389 5.963 -10.992 1.00 95.81 132 GLY A C 1
ATOM 1102 O O . GLY A 1 132 ? 1.051 4.973 -10.680 1.00 95.81 132 GLY A O 1
ATOM 1103 N N . VAL A 1 133 ? -0.511 6.513 -10.167 1.00 97.88 133 VAL A N 1
ATOM 1104 C CA . VAL A 1 133 ? -0.876 5.974 -8.851 1.00 97.88 133 VAL A CA 1
ATOM 1105 C C . VAL A 1 133 ? -2.368 5.675 -8.824 1.00 97.88 133 VAL A C 1
ATOM 1107 O O . VAL A 1 133 ? -3.206 6.569 -8.814 1.00 97.88 133 VAL A O 1
ATOM 1110 N N . PHE A 1 134 ? -2.702 4.394 -8.784 1.00 97.94 134 PHE A N 1
ATOM 1111 C CA . PHE A 1 134 ? -4.080 3.923 -8.797 1.00 97.94 134 PHE A CA 1
ATOM 1112 C C . PHE A 1 134 ? -4.481 3.461 -7.403 1.00 97.94 134 PHE A C 1
ATOM 1114 O O . PHE A 1 134 ? -3.726 2.743 -6.751 1.00 97.94 134 PHE A O 1
ATOM 1121 N N . VAL A 1 135 ? -5.683 3.831 -6.964 1.00 98.50 135 VAL A N 1
ATOM 1122 C CA . VAL A 1 135 ? -6.268 3.337 -5.709 1.00 98.50 135 VAL A CA 1
ATOM 1123 C C . VAL A 1 135 ? -7.534 2.564 -6.035 1.00 98.50 135 VAL A C 1
ATOM 1125 O O . VAL A 1 135 ? -8.496 3.128 -6.552 1.00 98.50 135 VAL A O 1
ATOM 1128 N N . ILE A 1 136 ? -7.528 1.261 -5.767 1.00 98.19 136 ILE A N 1
ATOM 1129 C CA . ILE A 1 136 ? -8.651 0.368 -6.076 1.00 98.19 136 ILE A CA 1
ATOM 1130 C C . ILE A 1 136 ? -8.934 -0.584 -4.915 1.00 98.19 136 ILE A C 1
ATOM 1132 O O . ILE A 1 136 ? -8.103 -0.772 -4.025 1.00 98.19 136 ILE A O 1
ATOM 1136 N N . SER A 1 137 ? -10.111 -1.212 -4.929 1.00 98.12 137 SER A N 1
ATOM 1137 C CA . SER A 1 137 ? -10.410 -2.257 -3.953 1.00 98.12 137 SER A CA 1
ATOM 1138 C C . SER A 1 137 ? -9.519 -3.480 -4.166 1.00 98.12 137 SER A C 1
ATOM 1140 O O . SER A 1 137 ? -9.165 -3.810 -5.305 1.00 98.12 137 SER A O 1
ATOM 1142 N N . PHE A 1 138 ? -9.185 -4.197 -3.090 1.00 96.94 138 PHE A N 1
ATOM 1143 C CA . PHE A 1 138 ? -8.366 -5.405 -3.220 1.00 96.94 138 PHE A CA 1
ATOM 1144 C C . PHE A 1 138 ? -9.063 -6.482 -4.059 1.00 96.94 138 PHE A C 1
ATOM 1146 O O . PHE A 1 138 ? -8.433 -7.141 -4.883 1.00 96.94 138 PHE A O 1
ATOM 1153 N N . LYS A 1 139 ? -10.392 -6.585 -3.949 1.00 95.50 139 LYS A N 1
ATOM 1154 C CA . LYS A 1 139 ? -11.195 -7.435 -4.832 1.00 95.50 139 LYS A CA 1
ATOM 1155 C C . LYS A 1 139 ? -10.993 -7.086 -6.312 1.00 95.50 139 LYS A C 1
ATOM 1157 O O . LYS A 1 139 ? -10.725 -7.982 -7.106 1.00 95.50 139 LYS A O 1
ATOM 1162 N N . ASN A 1 140 ? -11.108 -5.809 -6.686 1.00 95.75 140 ASN A N 1
ATOM 1163 C CA . ASN A 1 140 ? -10.944 -5.391 -8.082 1.00 95.75 140 ASN A CA 1
ATOM 1164 C C . ASN A 1 140 ? -9.520 -5.648 -8.580 1.00 95.75 140 ASN A C 1
ATOM 1166 O O . ASN A 1 140 ? -9.329 -6.025 -9.733 1.00 95.75 140 ASN A O 1
ATOM 1170 N N . TYR A 1 141 ? -8.527 -5.474 -7.708 1.00 96.00 141 TYR A N 1
ATOM 1171 C CA . TYR A 1 141 ? -7.148 -5.822 -8.016 1.00 96.00 141 TYR A CA 1
ATOM 1172 C C . TYR A 1 141 ? -7.008 -7.305 -8.382 1.00 96.00 141 TYR A C 1
ATOM 1174 O O . TYR A 1 141 ? -6.507 -7.631 -9.457 1.00 96.00 141 TYR A O 1
ATOM 1182 N N . LEU A 1 142 ? -7.512 -8.202 -7.529 1.00 94.06 142 LEU A N 1
ATOM 1183 C CA . LEU A 1 142 ? -7.462 -9.644 -7.774 1.00 94.06 142 LEU A CA 1
ATOM 1184 C C . LEU A 1 142 ? -8.249 -10.039 -9.032 1.00 94.06 142 LEU A C 1
ATOM 1186 O O . LEU A 1 142 ? -7.753 -10.813 -9.839 1.00 94.06 142 LEU A O 1
ATOM 1190 N N . ASP A 1 143 ? -9.436 -9.469 -9.248 1.00 93.12 143 ASP A N 1
ATOM 1191 C CA . ASP A 1 143 ? -10.248 -9.743 -10.440 1.00 93.12 143 ASP A CA 1
ATOM 1192 C C . ASP A 1 143 ? -9.529 -9.365 -11.754 1.00 93.12 143 ASP A C 1
ATOM 1194 O O . ASP A 1 143 ? -9.683 -10.067 -12.755 1.00 93.12 143 ASP A O 1
ATOM 1198 N N . ASN A 1 144 ? -8.751 -8.276 -11.756 1.00 91.31 144 ASN A N 1
ATOM 1199 C CA . ASN A 1 144 ? -8.097 -7.743 -12.957 1.00 91.31 144 ASN A CA 1
ATOM 1200 C C . ASN A 1 144 ? -6.711 -8.341 -13.219 1.00 91.31 144 ASN A C 1
ATOM 1202 O O . ASN A 1 144 ? -6.349 -8.576 -14.370 1.00 91.31 144 ASN A O 1
ATOM 1206 N N . PHE A 1 145 ? -5.927 -8.554 -12.162 1.00 88.44 145 PHE A N 1
ATOM 1207 C CA . PHE A 1 145 ? -4.528 -8.976 -12.268 1.00 88.44 145 PHE A CA 1
ATOM 1208 C C . PHE A 1 145 ? -4.318 -10.437 -11.878 1.00 88.44 145 PHE A C 1
ATOM 1210 O O . PHE A 1 145 ? -3.228 -10.969 -12.078 1.00 88.44 145 PHE A O 1
ATOM 1217 N N . TRP A 1 146 ? -5.357 -11.097 -11.359 1.00 81.44 146 TRP A N 1
ATOM 1218 C CA . TRP A 1 146 ? -5.303 -12.497 -10.966 1.00 81.44 146 TRP A CA 1
ATOM 1219 C C . TRP A 1 146 ? -6.590 -13.282 -11.293 1.00 81.44 146 TRP A C 1
ATOM 1221 O O . TRP A 1 146 ? -7.238 -13.850 -10.409 1.00 81.44 146 TRP A O 1
ATOM 1231 N N . PRO A 1 147 ? -6.967 -13.370 -12.582 1.00 66.69 147 PRO A N 1
ATOM 1232 C CA . PRO A 1 147 ? -8.215 -14.011 -12.999 1.00 66.69 147 PRO A CA 1
ATOM 1233 C C . PRO A 1 147 ? -8.291 -15.509 -12.649 1.00 66.69 147 PRO A C 1
ATOM 1235 O O . PRO A 1 147 ? -9.389 -16.025 -12.430 1.00 66.69 147 PRO A O 1
ATOM 1238 N N . ASP A 1 148 ? -7.147 -16.191 -12.524 1.00 64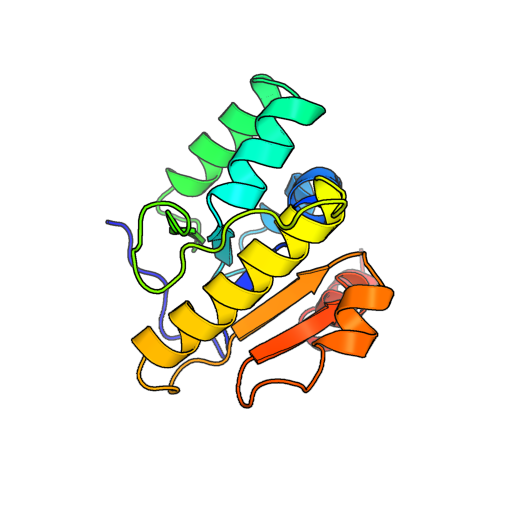.81 148 ASP A N 1
ATOM 1239 C CA . ASP A 1 148 ? -7.067 -17.622 -12.192 1.00 64.81 148 ASP A CA 1
ATOM 1240 C C . ASP A 1 148 ? -7.467 -17.948 -10.740 1.00 64.81 148 ASP A C 1
ATOM 1242 O O . ASP A 1 148 ? -7.725 -19.109 -10.421 1.00 64.81 148 ASP A O 1
ATOM 1246 N N . LEU A 1 149 ? -7.615 -16.942 -9.864 1.00 59.84 149 LEU A N 1
ATOM 1247 C CA . LEU A 1 149 ? -8.141 -17.127 -8.504 1.00 59.84 149 LEU A CA 1
ATOM 1248 C C . LEU A 1 149 ? -9.596 -17.650 -8.506 1.00 59.84 149 LEU A C 1
ATOM 1250 O O . LEU A 1 149 ? -10.061 -18.198 -7.512 1.00 59.84 149 LEU A O 1
ATOM 1254 N N . LYS A 1 150 ? -10.323 -17.525 -9.627 1.00 44.53 150 LYS A N 1
ATOM 1255 C CA . LYS A 1 150 ? -11.699 -18.034 -9.780 1.00 44.53 150 LYS A CA 1
ATOM 1256 C C . LYS A 1 150 ? -11.790 -19.552 -9.985 1.00 44.53 150 LYS A C 1
ATOM 1258 O O . LYS A 1 150 ? -12.904 -20.069 -10.038 1.00 44.53 150 LYS A O 1
ATOM 1263 N N . ALA A 1 151 ? -10.663 -20.253 -10.127 1.00 39.88 151 ALA A N 1
ATOM 1264 C CA . ALA A 1 151 ? -10.626 -21.676 -10.471 1.00 39.88 151 ALA A CA 1
ATOM 1265 C C . ALA A 1 151 ? -10.225 -22.620 -9.315 1.00 39.88 151 ALA A C 1
ATOM 1267 O O . ALA A 1 151 ? -10.014 -23.806 -9.574 1.00 39.88 151 ALA A O 1
ATOM 1268 N N . ALA A 1 152 ? -10.129 -22.129 -8.072 1.00 37.44 152 ALA A N 1
ATOM 1269 C CA . ALA A 1 152 ? -9.781 -22.923 -6.886 1.00 37.44 152 ALA A CA 1
ATOM 1270 C C . ALA A 1 152 ? -10.960 -23.106 -5.918 1.00 37.44 152 ALA A C 1
ATOM 1272 O O . ALA A 1 152 ? -11.706 -22.125 -5.697 1.00 37.44 152 ALA A O 1
#